Protein AF-X0ZW10-F1 (afdb_monomer_lite)

Sequence (128 aa):
MTFKNLFNLDISKSIINHFWQYIEKDMDIYSIDSKSPSSLLETIINSNKGIKHTKALKLLSVIIIGQEVGLRTLRNILNLNGKKNDYWYRLIKELKDLNFPKDCKYQSITEINKSIRNFMPLKLKYYQ

Structure (mmCIF, N/CA/C/O backbone):
data_AF-X0ZW10-F1
#
_entry.id   AF-X0ZW10-F1
#
loop_
_atom_site.group_PDB
_atom_site.id
_atom_site.type_symbol
_atom_site.label_atom_id
_atom_site.label_alt_id
_atom_site.label_comp_id
_atom_site.label_asym_id
_atom_site.label_entity_id
_atom_site.label_seq_id
_atom_site.pdbx_PDB_ins_code
_atom_site.Cartn_x
_atom_site.Cartn_y
_atom_site.Cartn_z
_atom_site.occupancy
_atom_site.B_iso_or_equiv
_atom_site.auth_seq_id
_atom_site.auth_comp_id
_atom_site.auth_asym_id
_atom_site.auth_atom_id
_atom_site.pdbx_PDB_model_num
ATOM 1 N N . MET A 1 1 ? -40.327 3.643 13.981 1.00 53.06 1 MET A N 1
ATOM 2 C CA . MET A 1 1 ? -38.846 3.685 13.990 1.00 53.06 1 MET A CA 1
ATOM 3 C C . MET A 1 1 ? -38.433 4.814 14.925 1.00 53.06 1 MET A C 1
ATOM 5 O O . MET A 1 1 ? -38.932 5.913 14.744 1.00 53.06 1 MET A O 1
ATOM 9 N N . THR A 1 2 ? -37.647 4.558 15.971 1.00 79.69 2 THR A N 1
ATOM 10 C CA . THR A 1 2 ? -37.213 5.597 16.929 1.00 79.69 2 THR A CA 1
ATOM 11 C C . THR A 1 2 ? -35.741 5.938 16.705 1.00 79.69 2 THR A C 1
ATOM 13 O O . THR A 1 2 ? -34.991 5.101 16.205 1.00 79.69 2 THR A O 1
ATOM 16 N N . PHE A 1 3 ? -35.295 7.127 17.119 1.00 69.00 3 PHE A N 1
ATOM 17 C CA . PHE A 1 3 ? -33.873 7.501 17.063 1.00 69.00 3 PHE A CA 1
ATOM 18 C C . PHE A 1 3 ? -32.965 6.501 17.794 1.00 69.00 3 PHE A C 1
ATOM 20 O O . PHE A 1 3 ? -31.879 6.201 17.317 1.00 69.00 3 PHE A O 1
ATOM 27 N N . LYS A 1 4 ? -33.442 5.901 18.890 1.00 71.62 4 LYS A N 1
ATOM 28 C CA . LYS A 1 4 ? -32.733 4.831 19.610 1.00 71.62 4 LYS A CA 1
ATOM 29 C C . LYS A 1 4 ? -32.545 3.565 18.761 1.00 71.62 4 LYS A C 1
ATOM 31 O O . LYS A 1 4 ? -31.520 2.904 18.868 1.00 71.62 4 LYS A O 1
ATOM 36 N N . ASN A 1 5 ? -33.511 3.252 17.898 1.00 69.88 5 ASN A N 1
ATOM 37 C CA . ASN A 1 5 ? -33.412 2.127 16.968 1.00 69.88 5 ASN A CA 1
ATOM 38 C C . ASN A 1 5 ? -32.555 2.467 15.740 1.00 69.88 5 ASN A C 1
ATOM 40 O O . ASN A 1 5 ? -32.019 1.550 15.131 1.00 69.88 5 ASN A O 1
ATOM 44 N N . LEU A 1 6 ? -32.432 3.753 15.387 1.00 68.50 6 LEU A N 1
ATOM 45 C CA . LEU A 1 6 ? -31.596 4.250 14.288 1.00 68.50 6 LEU A CA 1
ATOM 46 C C . LEU A 1 6 ? -30.110 4.336 14.686 1.00 68.50 6 LEU A C 1
ATOM 48 O O . LEU A 1 6 ? -29.238 3.980 13.904 1.00 68.50 6 LEU A O 1
ATOM 52 N N . PHE A 1 7 ? -29.822 4.768 15.915 1.00 75.62 7 PHE A N 1
ATOM 53 C CA . PHE A 1 7 ? -28.472 4.901 16.473 1.00 75.62 7 PHE A CA 1
ATOM 54 C C . PHE A 1 7 ? -28.139 3.740 17.414 1.00 75.62 7 PHE A C 1
ATOM 56 O O . PHE A 1 7 ? -27.761 3.935 18.569 1.00 75.62 7 PHE A O 1
ATOM 63 N N . ASN A 1 8 ? -28.316 2.513 16.926 1.00 84.19 8 ASN A N 1
ATOM 64 C CA . ASN A 1 8 ? -27.887 1.323 17.650 1.00 84.19 8 ASN A CA 1
ATOM 65 C C . ASN A 1 8 ? -26.456 0.914 17.248 1.00 84.19 8 ASN A C 1
ATOM 67 O O . ASN A 1 8 ? -25.879 1.419 16.274 1.00 84.19 8 ASN A O 1
ATOM 71 N N . LEU A 1 9 ? -25.869 0.011 18.035 1.00 83.31 9 LEU A N 1
ATOM 72 C CA . LEU A 1 9 ? -24.485 -0.432 17.866 1.00 83.31 9 LEU A CA 1
ATOM 73 C C . LEU A 1 9 ? -24.240 -1.051 16.483 1.00 83.31 9 LEU A C 1
ATOM 75 O O . LEU A 1 9 ? -23.206 -0.792 15.873 1.00 83.31 9 LEU A O 1
ATOM 79 N N . ASP A 1 10 ? -25.188 -1.840 15.985 1.00 86.00 10 ASP A N 1
ATOM 80 C CA . ASP A 1 10 ? -25.041 -2.586 14.735 1.00 86.00 10 ASP A CA 1
ATOM 81 C C . ASP A 1 10 ? -25.084 -1.663 13.515 1.00 86.00 10 ASP A C 1
ATOM 83 O O . ASP A 1 10 ? -24.244 -1.773 12.621 1.00 86.00 10 ASP A O 1
ATOM 87 N N . ILE A 1 11 ? -25.989 -0.680 13.515 1.00 86.38 11 ILE A N 1
ATOM 88 C CA . ILE A 1 11 ? -26.054 0.349 12.472 1.00 86.38 11 ILE A CA 1
ATOM 89 C C . ILE A 1 11 ? -24.775 1.191 12.494 1.00 86.38 11 ILE A C 1
ATOM 91 O O . ILE A 1 11 ? -24.172 1.423 11.448 1.00 86.38 11 ILE A O 1
ATOM 95 N N . SER A 1 12 ? -24.299 1.578 13.680 1.00 86.50 12 SER A N 1
ATOM 96 C CA . SER A 1 12 ? -23.061 2.357 13.829 1.00 86.50 12 SER A CA 1
ATOM 97 C C . SER A 1 12 ? -21.833 1.587 13.325 1.00 86.50 12 SER A C 1
ATOM 99 O O . SER A 1 12 ? -21.024 2.131 12.573 1.00 86.50 12 SER A O 1
ATOM 101 N N . LYS A 1 13 ? -21.727 0.292 13.664 1.00 87.12 13 LYS A N 1
ATOM 102 C CA . LYS A 1 13 ? -20.711 -0.628 13.127 1.00 87.12 13 LYS A CA 1
ATOM 103 C C . LYS A 1 13 ? -20.784 -0.726 11.610 1.00 87.12 13 LYS A C 1
ATOM 105 O O . LYS A 1 13 ? -19.748 -0.669 10.951 1.00 87.12 13 LYS A O 1
ATOM 110 N N . SER A 1 14 ? -21.985 -0.876 11.057 1.00 88.38 14 SER A N 1
ATOM 111 C CA . SER A 1 14 ? -22.191 -0.995 9.614 1.00 88.38 14 SER A CA 1
ATOM 112 C C . SER A 1 14 ? -21.759 0.273 8.879 1.00 88.38 14 SER A C 1
ATOM 114 O O . SER A 1 14 ? -21.042 0.187 7.885 1.00 88.38 14 SER A O 1
ATOM 116 N N . ILE A 1 15 ? -22.145 1.447 9.382 1.00 89.31 15 ILE A N 1
ATOM 117 C CA . ILE A 1 15 ? -21.800 2.744 8.788 1.00 89.31 15 ILE A CA 1
ATOM 118 C C . ILE A 1 15 ? -20.285 2.960 8.801 1.00 89.31 15 ILE A C 1
ATOM 120 O O . ILE A 1 15 ? -19.698 3.270 7.764 1.00 89.31 15 ILE A O 1
ATOM 124 N N . ILE A 1 16 ? -19.636 2.762 9.953 1.00 88.94 16 ILE A N 1
ATOM 125 C CA . ILE A 1 16 ? -18.190 2.981 10.078 1.00 88.94 16 ILE A CA 1
ATOM 126 C C . ILE A 1 16 ? -17.418 2.004 9.183 1.00 88.94 16 ILE A C 1
ATOM 128 O O . ILE A 1 16 ? -16.511 2.430 8.471 1.00 88.94 16 ILE A O 1
ATOM 132 N N . ASN A 1 17 ? -17.797 0.721 9.150 1.00 88.31 17 ASN A N 1
ATOM 133 C CA . ASN A 1 17 ? -17.164 -0.249 8.252 1.00 88.31 17 ASN A CA 1
ATOM 134 C C . ASN A 1 17 ? -17.373 0.107 6.774 1.00 88.31 17 ASN A C 1
ATOM 136 O O . ASN A 1 17 ? -16.432 -0.004 5.993 1.00 88.31 17 ASN A O 1
ATOM 140 N N . HIS A 1 18 ? -18.572 0.552 6.390 1.00 89.94 18 HIS A N 1
ATOM 141 C CA . HIS A 1 18 ? -18.873 0.951 5.016 1.00 89.94 18 HIS A CA 1
ATOM 142 C C . HIS A 1 18 ? -17.964 2.094 4.546 1.00 89.94 18 HIS A C 1
ATOM 144 O O . HIS A 1 18 ? -17.308 1.982 3.510 1.00 89.94 18 HIS A O 1
ATOM 150 N N . PHE A 1 19 ? -17.871 3.170 5.331 1.00 89.69 19 PHE A N 1
ATOM 151 C CA . PHE A 1 19 ? -17.013 4.299 4.981 1.00 89.69 19 PHE A CA 1
ATOM 152 C C . PHE A 1 19 ? -15.530 3.943 5.058 1.00 89.69 19 PHE A C 1
ATOM 154 O O . PHE A 1 19 ? -14.764 4.359 4.195 1.00 89.69 19 PHE A O 1
ATOM 161 N N . TRP A 1 20 ? -15.112 3.127 6.026 1.00 87.69 20 TRP A N 1
ATOM 162 C CA . TRP A 1 20 ? -13.721 2.695 6.105 1.00 87.69 20 TRP A CA 1
ATOM 163 C C . TRP A 1 20 ? -13.298 1.865 4.888 1.00 87.69 20 TRP A C 1
ATOM 165 O O . TRP A 1 20 ? -12.243 2.123 4.318 1.00 87.69 20 TRP A O 1
ATOM 175 N N . GLN A 1 21 ? -14.143 0.938 4.423 1.00 84.88 21 GLN A N 1
ATOM 176 C CA . GLN A 1 21 ? -13.899 0.185 3.186 1.00 84.88 21 GLN A CA 1
ATOM 177 C C . GLN A 1 21 ? -13.799 1.095 1.959 1.00 84.88 21 GLN A C 1
ATOM 179 O O . GLN A 1 21 ? -13.033 0.804 1.041 1.00 84.88 21 GLN A O 1
ATOM 184 N N . TYR A 1 22 ? -14.576 2.179 1.925 1.00 85.12 22 TYR A N 1
ATOM 185 C CA . TYR A 1 22 ? -14.489 3.169 0.857 1.00 85.12 22 TYR A CA 1
ATOM 186 C C . TYR A 1 22 ? -13.132 3.880 0.872 1.00 85.12 22 TYR A C 1
ATOM 188 O O . TYR A 1 22 ? -12.468 3.945 -0.156 1.00 85.12 22 TYR A O 1
ATOM 196 N N . ILE A 1 23 ? -12.679 4.333 2.045 1.00 80.81 23 ILE A N 1
ATOM 197 C CA . ILE A 1 23 ? -11.381 5.002 2.190 1.00 80.81 23 ILE A CA 1
ATOM 198 C C . ILE A 1 23 ? -10.231 4.024 1.885 1.00 80.81 23 ILE A C 1
ATOM 200 O O . ILE A 1 23 ? -9.295 4.379 1.174 1.00 80.81 23 ILE A O 1
ATOM 204 N N . GLU A 1 24 ? -10.300 2.781 2.371 1.00 76.19 24 GLU A N 1
ATOM 205 C CA . GLU A 1 24 ? -9.244 1.778 2.186 1.00 76.19 24 GLU A CA 1
ATOM 206 C C . GLU A 1 24 ? -8.989 1.454 0.705 1.00 76.19 24 GLU A C 1
ATOM 208 O O . GLU A 1 24 ? -7.833 1.284 0.317 1.00 76.19 24 GLU A O 1
ATOM 213 N N . LYS A 1 25 ? -10.032 1.444 -0.138 1.00 71.12 25 LYS A N 1
ATOM 214 C CA . LYS A 1 25 ? -9.903 1.225 -1.592 1.00 71.12 25 LYS A CA 1
ATOM 215 C C . LYS A 1 25 ? -9.021 2.261 -2.288 1.00 71.12 25 LYS A C 1
ATOM 217 O O . LYS A 1 25 ? -8.352 1.930 -3.264 1.00 71.12 25 LYS A O 1
ATOM 222 N N . ASP A 1 26 ? -9.001 3.490 -1.783 1.00 67.44 26 ASP A N 1
ATOM 223 C CA . ASP A 1 26 ? -8.202 4.580 -2.345 1.00 67.44 26 ASP A CA 1
ATOM 224 C C . ASP A 1 26 ? -6.831 4.729 -1.653 1.00 67.44 26 ASP A C 1
ATOM 226 O O . ASP A 1 26 ? -5.983 5.503 -2.107 1.00 67.44 26 ASP A O 1
ATOM 230 N N . MET A 1 27 ? -6.576 3.967 -0.579 1.00 68.31 27 MET A N 1
ATOM 231 C CA . MET A 1 27 ? -5.348 4.057 0.217 1.00 68.31 27 MET A CA 1
ATOM 232 C C . MET A 1 27 ? -4.184 3.202 -0.288 1.00 68.31 27 MET A C 1
ATOM 234 O O . MET A 1 27 ? -3.071 3.439 0.171 1.00 68.31 27 MET A O 1
ATOM 238 N N . ASP A 1 28 ? -4.380 2.215 -1.169 1.00 67.00 28 ASP A N 1
ATOM 239 C CA . ASP A 1 28 ? -3.416 1.107 -1.321 1.00 67.00 28 ASP A CA 1
ATOM 240 C C . ASP A 1 28 ? -1.953 1.548 -1.516 1.00 67.00 28 ASP A C 1
ATOM 242 O O . ASP A 1 28 ? -1.081 1.068 -0.799 1.00 67.00 28 ASP A O 1
ATOM 246 N N . ILE A 1 29 ? -1.679 2.544 -2.360 1.00 66.94 29 ILE A N 1
ATOM 247 C CA . ILE A 1 29 ? -0.314 3.073 -2.563 1.00 66.94 29 ILE A CA 1
ATOM 248 C C . ILE A 1 29 ? 0.166 3.949 -1.394 1.00 66.94 29 ILE A C 1
ATOM 250 O O . ILE A 1 29 ? 1.332 3.895 -1.005 1.00 66.94 29 ILE A O 1
ATOM 254 N N . TYR A 1 30 ? -0.724 4.764 -0.828 1.00 66.00 30 TYR A N 1
ATOM 255 C CA . TYR A 1 30 ? -0.406 5.654 0.295 1.00 66.00 30 TYR A CA 1
ATOM 256 C C . TYR A 1 30 ? -0.182 4.897 1.596 1.00 66.00 30 TYR A C 1
ATOM 258 O O . TYR A 1 30 ? 0.452 5.409 2.510 1.00 66.00 30 TYR A O 1
ATOM 266 N N . SER A 1 31 ? -0.722 3.687 1.678 1.00 70.75 31 SER A N 1
ATOM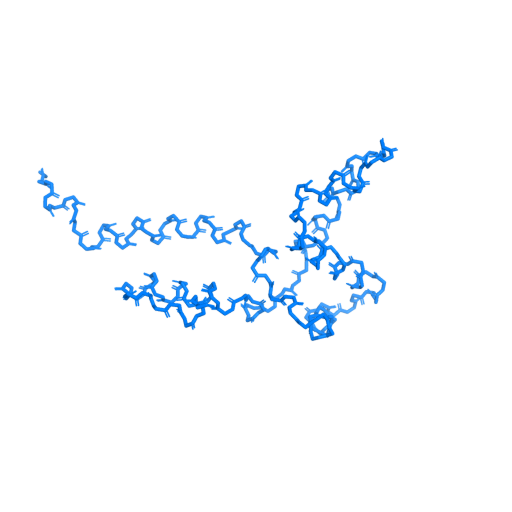 267 C CA . SER A 1 31 ? -0.642 2.867 2.867 1.00 70.75 31 SER A CA 1
ATOM 268 C C . SER A 1 31 ? 0.677 2.126 3.002 1.00 70.75 31 SER A C 1
ATOM 270 O O . SER A 1 31 ? 0.913 1.611 4.079 1.00 70.75 31 SER A O 1
ATOM 272 N N . ILE A 1 32 ? 1.519 2.064 1.968 1.00 77.69 32 ILE A N 1
ATOM 273 C CA . ILE A 1 32 ? 2.750 1.263 1.976 1.00 77.69 32 ILE A CA 1
ATOM 274 C C . ILE A 1 32 ? 3.774 1.852 2.954 1.00 77.69 32 ILE A C 1
ATOM 276 O O . ILE A 1 32 ? 4.055 3.042 2.909 1.00 77.69 32 ILE A O 1
ATOM 280 N N . ASP A 1 33 ? 4.393 1.037 3.801 1.00 77.00 33 ASP A N 1
ATOM 281 C CA . ASP A 1 33 ? 5.502 1.493 4.635 1.00 77.00 33 ASP A CA 1
ATOM 282 C C . ASP A 1 33 ? 6.790 1.617 3.803 1.00 77.00 33 ASP A C 1
ATOM 284 O O . ASP A 1 33 ? 7.345 0.622 3.332 1.00 77.00 33 ASP A O 1
ATOM 288 N N . SER A 1 34 ? 7.267 2.849 3.605 1.00 72.62 34 SER A N 1
ATOM 289 C CA . SER A 1 34 ? 8.531 3.137 2.913 1.00 72.62 34 SER A CA 1
ATOM 290 C C . SER A 1 34 ? 9.705 3.448 3.843 1.00 72.62 34 SER A C 1
ATOM 292 O O . SER A 1 34 ? 10.780 3.793 3.351 1.00 72.62 34 SER A O 1
ATOM 294 N N . LYS A 1 35 ? 9.553 3.303 5.171 1.00 74.44 35 LYS A N 1
ATOM 295 C CA . LYS A 1 35 ? 10.619 3.620 6.146 1.00 74.44 35 LYS A CA 1
ATOM 296 C C . LYS A 1 35 ? 11.920 2.852 5.898 1.00 74.44 35 LYS A C 1
ATOM 298 O O . LYS A 1 35 ? 12.980 3.316 6.305 1.00 74.44 35 LYS A O 1
ATOM 303 N N . SER A 1 36 ? 11.845 1.709 5.214 1.00 85.50 36 SER A N 1
ATOM 304 C CA . SER A 1 36 ? 13.002 0.963 4.715 1.00 85.50 36 SER A CA 1
ATOM 305 C C . SER A 1 36 ? 12.909 0.769 3.192 1.00 85.50 36 SER A C 1
ATOM 307 O O . SER A 1 36 ? 12.329 -0.218 2.727 1.00 85.50 36 SER A O 1
ATOM 309 N N . PRO A 1 37 ? 13.480 1.686 2.385 1.00 89.12 37 PRO A N 1
ATOM 310 C CA . PRO A 1 37 ? 13.495 1.577 0.925 1.00 89.12 37 PRO A CA 1
ATOM 311 C C . PRO A 1 37 ? 14.099 0.272 0.396 1.00 89.12 37 PRO A C 1
ATOM 313 O O . PRO A 1 37 ? 13.629 -0.255 -0.611 1.00 89.12 37 PRO A O 1
ATOM 316 N N . SER A 1 38 ? 15.122 -0.263 1.069 1.00 91.62 38 SER A N 1
ATOM 317 C CA . SER A 1 38 ? 15.762 -1.533 0.704 1.00 91.62 38 SER A CA 1
ATOM 318 C C . SER A 1 38 ? 14.812 -2.714 0.892 1.00 91.62 38 SER A C 1
ATOM 320 O O . SER A 1 38 ? 14.606 -3.486 -0.042 1.00 91.62 38 SER A O 1
ATOM 322 N N . SER A 1 39 ? 14.153 -2.808 2.050 1.00 89.25 39 SER A N 1
ATOM 323 C CA . SER A 1 39 ? 13.163 -3.859 2.325 1.00 89.25 39 SER A CA 1
ATOM 324 C C . SER A 1 39 ? 11.947 -3.756 1.399 1.00 89.25 39 SER A C 1
ATOM 326 O O . SER A 1 39 ? 11.408 -4.769 0.945 1.00 89.25 39 SER A O 1
ATOM 328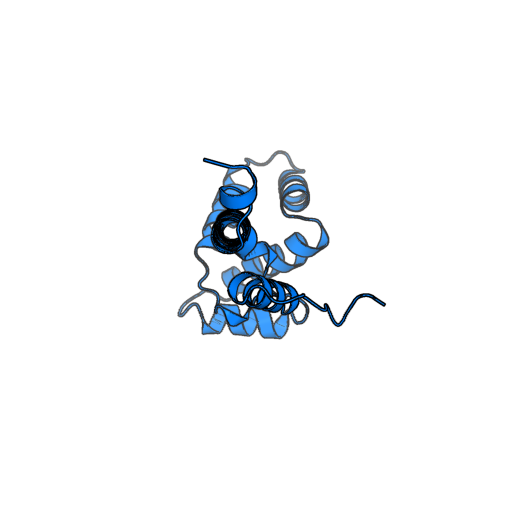 N N . LEU A 1 40 ? 11.526 -2.532 1.067 1.00 89.31 40 LEU A N 1
ATOM 329 C CA . LEU A 1 40 ? 10.453 -2.305 0.104 1.00 89.31 40 LEU A CA 1
ATOM 330 C C . LEU A 1 40 ? 10.864 -2.738 -1.313 1.00 89.31 40 LEU A C 1
ATOM 332 O O . LEU A 1 40 ? 10.067 -3.353 -2.021 1.00 89.31 40 LEU A O 1
ATOM 336 N N . LEU A 1 41 ? 12.109 -2.486 -1.725 1.00 93.00 41 LEU A N 1
ATOM 337 C CA . LEU A 1 41 ? 12.630 -2.949 -3.013 1.00 93.00 41 LEU A CA 1
ATOM 338 C C . LEU A 1 41 ? 12.676 -4.479 -3.098 1.00 93.00 41 LEU A C 1
ATOM 340 O O . LEU A 1 41 ? 12.216 -5.045 -4.091 1.00 93.00 41 LEU A O 1
ATOM 344 N N . GLU A 1 42 ? 13.183 -5.144 -2.058 1.00 91.88 42 GLU A N 1
ATOM 345 C CA . GLU A 1 42 ? 13.177 -6.610 -1.959 1.00 91.88 42 GLU A CA 1
ATOM 346 C C . GLU A 1 42 ? 11.756 -7.160 -2.078 1.00 91.88 42 GLU A C 1
ATOM 348 O O . GLU A 1 42 ? 11.498 -8.079 -2.853 1.00 91.88 42 GLU A O 1
ATOM 353 N N . THR A 1 43 ? 10.809 -6.539 -1.377 1.00 90.75 43 THR A N 1
ATOM 354 C CA . THR A 1 43 ? 9.390 -6.897 -1.441 1.00 90.75 43 THR A CA 1
ATOM 355 C C . THR A 1 43 ? 8.836 -6.774 -2.859 1.00 90.75 43 THR A C 1
ATOM 357 O O . THR A 1 43 ? 8.168 -7.698 -3.332 1.00 90.75 43 THR A O 1
ATOM 360 N N . ILE A 1 44 ? 9.117 -5.666 -3.556 1.00 92.06 44 ILE A N 1
ATOM 361 C CA . ILE A 1 44 ? 8.669 -5.443 -4.938 1.00 92.06 44 ILE A CA 1
ATOM 362 C C . ILE A 1 44 ? 9.212 -6.545 -5.853 1.00 92.06 44 ILE A C 1
ATOM 364 O O . ILE A 1 44 ? 8.446 -7.112 -6.633 1.00 92.06 44 ILE A O 1
ATOM 368 N N . ILE A 1 45 ? 10.503 -6.871 -5.746 1.00 93.81 45 ILE A N 1
ATOM 369 C CA . ILE A 1 45 ? 11.160 -7.886 -6.582 1.00 93.81 45 ILE A CA 1
ATOM 370 C C . ILE A 1 45 ? 10.603 -9.285 -6.286 1.00 93.81 45 ILE A C 1
ATOM 372 O O . ILE A 1 45 ? 10.239 -10.011 -7.212 1.00 93.81 45 ILE A O 1
ATOM 376 N N . ASN A 1 46 ? 10.469 -9.643 -5.009 1.00 92.44 46 ASN A N 1
ATOM 377 C CA . ASN A 1 46 ? 10.018 -10.969 -4.584 1.00 92.44 46 ASN A CA 1
ATOM 378 C C . ASN A 1 46 ? 8.537 -11.219 -4.908 1.00 92.44 46 ASN A C 1
ATOM 380 O O . ASN A 1 46 ? 8.160 -12.330 -5.285 1.00 92.44 46 ASN A O 1
ATOM 384 N N . SER A 1 47 ? 7.699 -10.185 -4.804 1.00 91.19 47 SER A N 1
ATOM 385 C CA . SER A 1 47 ? 6.246 -10.294 -5.009 1.00 91.19 47 SER A CA 1
ATOM 386 C C . SER A 1 47 ? 5.829 -10.220 -6.482 1.00 91.19 47 SER A C 1
ATOM 388 O O . SER A 1 47 ? 4.704 -10.585 -6.824 1.00 91.19 47 SER A O 1
ATOM 390 N N . ASN A 1 48 ? 6.732 -9.779 -7.368 1.00 93.19 48 ASN A N 1
ATOM 391 C CA . ASN A 1 48 ? 6.469 -9.564 -8.793 1.00 93.19 48 ASN A CA 1
ATOM 392 C C . ASN A 1 48 ? 7.495 -10.318 -9.652 1.00 93.19 48 ASN A C 1
ATOM 394 O O . ASN A 1 48 ? 8.412 -9.724 -10.225 1.00 93.19 48 ASN A O 1
ATOM 398 N N . LYS A 1 49 ? 7.336 -11.645 -9.761 1.00 91.19 49 LYS A N 1
ATOM 399 C CA . LYS A 1 49 ? 8.245 -12.509 -10.537 1.00 91.19 49 LYS A CA 1
ATOM 400 C C . LYS A 1 49 ? 8.450 -11.977 -11.961 1.00 91.19 49 LYS A C 1
ATOM 402 O O . LYS A 1 49 ? 7.492 -11.744 -12.692 1.00 91.19 49 LYS A O 1
ATOM 407 N N . GLY A 1 50 ? 9.712 -11.816 -12.361 1.00 92.69 50 GLY A N 1
ATOM 408 C CA . GLY A 1 50 ? 10.085 -11.347 -13.700 1.00 92.69 50 GLY A CA 1
ATOM 409 C C . GLY A 1 50 ? 10.038 -9.827 -13.896 1.00 92.69 50 GLY A C 1
ATOM 410 O O . GLY A 1 50 ? 10.269 -9.353 -15.011 1.00 92.69 50 GLY A O 1
ATOM 411 N N . ILE A 1 51 ? 9.775 -9.038 -12.846 1.00 95.81 51 ILE A N 1
ATOM 412 C CA . ILE A 1 51 ? 9.909 -7.582 -12.930 1.00 95.81 51 ILE A CA 1
ATOM 413 C C . ILE A 1 51 ? 11.359 -7.195 -13.256 1.00 95.81 51 ILE A C 1
ATOM 415 O O . ILE A 1 51 ? 12.313 -7.679 -12.652 1.00 95.81 51 ILE A O 1
ATOM 419 N N . LYS A 1 52 ? 11.546 -6.291 -14.224 1.00 97.00 52 LYS A N 1
ATOM 420 C CA . LYS A 1 52 ? 12.873 -5.733 -14.519 1.00 97.00 52 LYS A CA 1
ATOM 421 C C . LYS A 1 52 ? 13.331 -4.854 -13.354 1.00 97.00 52 LYS A C 1
ATOM 423 O O . LYS A 1 52 ? 12.571 -3.989 -12.924 1.00 97.00 52 LYS A O 1
ATOM 428 N N . HIS A 1 53 ? 14.591 -4.978 -12.933 1.00 95.38 53 HIS A N 1
ATOM 429 C CA . HIS A 1 53 ? 15.176 -4.152 -11.864 1.00 95.38 53 HIS A CA 1
ATOM 430 C C . HIS A 1 53 ? 15.000 -2.643 -12.101 1.00 95.38 53 HIS A C 1
ATOM 432 O O . HIS A 1 53 ? 14.661 -1.903 -11.184 1.00 95.38 53 HIS A O 1
ATOM 438 N N . THR A 1 54 ? 15.123 -2.186 -13.350 1.00 96.69 54 THR A N 1
ATOM 439 C CA . THR A 1 54 ? 14.877 -0.782 -13.720 1.00 96.69 54 THR A CA 1
ATOM 440 C C . THR A 1 54 ? 13.429 -0.351 -13.486 1.00 96.69 54 THR A C 1
ATOM 442 O O . THR A 1 54 ? 13.181 0.768 -13.042 1.00 96.69 54 THR A O 1
ATOM 445 N N . LYS A 1 55 ? 12.458 -1.239 -13.742 1.00 95.50 55 LYS A N 1
ATOM 446 C CA . LYS A 1 55 ? 11.042 -0.991 -13.447 1.00 95.50 55 LYS A CA 1
ATOM 447 C C . LYS A 1 55 ? 10.795 -0.984 -11.937 1.00 95.50 55 LYS A C 1
ATOM 449 O O . LYS A 1 55 ? 10.088 -0.099 -11.469 1.00 95.50 55 LYS A O 1
ATOM 454 N N . ALA A 1 56 ? 11.396 -1.911 -11.192 1.00 95.12 56 ALA A N 1
ATOM 455 C CA . ALA A 1 56 ? 11.278 -1.963 -9.735 1.00 95.12 56 ALA A CA 1
ATOM 456 C C . ALA A 1 56 ? 11.805 -0.675 -9.078 1.00 95.12 56 ALA A C 1
ATOM 458 O O . ALA A 1 56 ? 11.078 -0.043 -8.318 1.00 95.12 56 ALA A O 1
ATOM 459 N N . LEU A 1 57 ? 13.009 -0.226 -9.455 1.00 96.19 57 LEU A N 1
ATOM 460 C CA . LEU A 1 57 ? 13.591 1.029 -8.969 1.00 96.19 57 LEU A CA 1
ATOM 461 C C . LEU A 1 57 ? 12.731 2.242 -9.330 1.00 96.19 57 LEU A C 1
ATOM 463 O O . LEU A 1 57 ? 12.449 3.065 -8.467 1.00 96.19 57 LEU A O 1
ATOM 467 N N . LYS A 1 58 ? 12.248 2.322 -10.578 1.00 95.38 58 LYS A N 1
ATOM 468 C CA . LYS A 1 58 ? 11.343 3.396 -11.008 1.00 95.38 58 LYS A CA 1
ATOM 469 C C . LYS A 1 58 ? 10.109 3.484 -10.109 1.00 95.38 58 LYS A C 1
ATOM 471 O O . LYS A 1 58 ? 9.740 4.575 -9.688 1.00 95.38 58 LYS A O 1
ATOM 476 N N . LEU A 1 59 ? 9.453 2.355 -9.843 1.00 93.50 59 LEU A N 1
ATOM 477 C CA . LEU A 1 59 ? 8.224 2.327 -9.049 1.00 93.50 59 LEU A CA 1
ATOM 478 C C . LEU A 1 59 ? 8.499 2.571 -7.561 1.00 93.50 59 LEU A C 1
ATOM 480 O O . LEU A 1 59 ? 7.727 3.285 -6.927 1.00 93.50 59 LEU A O 1
ATOM 484 N N . LEU A 1 60 ? 9.629 2.091 -7.034 1.00 93.81 60 LEU A N 1
ATOM 485 C CA . LEU A 1 60 ? 10.099 2.433 -5.690 1.00 93.81 60 LEU A CA 1
ATOM 486 C C . LEU A 1 60 ? 10.244 3.953 -5.522 1.00 93.81 60 LEU A C 1
ATOM 488 O O . LEU A 1 60 ? 9.733 4.511 -4.554 1.00 93.81 60 LEU A O 1
ATOM 492 N N . SER A 1 61 ? 10.878 4.638 -6.481 1.00 93.31 61 SER A N 1
ATOM 493 C CA . SER A 1 61 ? 11.035 6.098 -6.436 1.00 93.31 61 SER A CA 1
ATOM 494 C C . SER A 1 61 ? 9.691 6.825 -6.402 1.00 93.31 61 SER A C 1
ATOM 496 O O . SER A 1 61 ? 9.546 7.813 -5.690 1.00 93.31 61 SER A O 1
ATOM 498 N N . VAL A 1 62 ? 8.690 6.328 -7.134 1.00 92.19 62 VAL A N 1
ATOM 499 C CA . VAL A 1 62 ? 7.335 6.902 -7.115 1.00 92.19 62 VAL A CA 1
ATOM 500 C C . VAL A 1 62 ? 6.692 6.774 -5.740 1.00 92.19 62 VAL A C 1
ATOM 502 O O . VAL A 1 62 ? 6.030 7.713 -5.311 1.00 92.19 62 VAL A O 1
ATOM 505 N N . ILE A 1 63 ? 6.888 5.650 -5.046 1.00 90.62 63 ILE A N 1
ATOM 506 C CA . ILE A 1 63 ? 6.332 5.432 -3.703 1.00 90.62 63 ILE A CA 1
ATOM 507 C C . ILE A 1 63 ? 7.002 6.369 -2.702 1.00 90.62 63 ILE A C 1
ATOM 509 O O . ILE A 1 63 ? 6.305 7.104 -2.011 1.00 90.62 63 ILE A O 1
ATOM 513 N N . ILE A 1 64 ? 8.337 6.391 -2.671 1.00 91.19 64 ILE A N 1
ATOM 514 C CA . ILE A 1 64 ? 9.107 7.199 -1.714 1.00 91.19 64 ILE A CA 1
ATOM 515 C C . ILE A 1 64 ? 8.795 8.687 -1.893 1.00 91.19 64 ILE A C 1
ATOM 517 O O . ILE A 1 64 ? 8.339 9.342 -0.960 1.00 91.19 64 ILE A O 1
ATOM 521 N N . ILE A 1 65 ? 8.953 9.210 -3.113 1.00 91.31 65 ILE A N 1
ATOM 522 C CA . ILE A 1 65 ? 8.717 10.634 -3.384 1.00 91.31 65 ILE A CA 1
ATOM 523 C C . ILE A 1 65 ? 7.221 10.951 -3.247 1.00 91.31 65 ILE A C 1
ATOM 525 O O . ILE A 1 65 ? 6.836 11.997 -2.736 1.00 91.31 65 ILE A O 1
ATOM 529 N N . GLY A 1 66 ? 6.347 10.037 -3.674 1.00 89.44 66 GLY A N 1
ATOM 530 C CA . GLY A 1 66 ? 4.900 10.191 -3.552 1.00 89.44 66 GLY A CA 1
ATOM 531 C C . GLY A 1 66 ? 4.419 10.297 -2.106 1.00 89.44 66 GLY A C 1
ATOM 532 O O . GLY A 1 66 ? 3.438 10.995 -1.861 1.00 89.44 66 GLY A O 1
ATOM 533 N N . GLN A 1 67 ? 5.102 9.651 -1.163 1.00 85.19 67 GLN A N 1
ATOM 534 C CA . GLN A 1 67 ? 4.825 9.770 0.269 1.00 85.19 67 GLN A CA 1
ATOM 535 C C . GLN A 1 67 ? 5.443 11.020 0.889 1.00 85.19 67 GLN A C 1
ATOM 537 O O . GLN A 1 67 ? 4.839 11.603 1.782 1.00 85.19 67 GLN A O 1
ATOM 542 N N . GLU A 1 68 ? 6.596 11.460 0.385 1.00 87.31 68 GLU A N 1
ATOM 543 C CA . GLU A 1 68 ? 7.240 12.700 0.819 1.00 87.31 68 GLU A CA 1
ATOM 544 C C . GLU A 1 68 ? 6.413 13.942 0.445 1.00 87.31 68 GLU A C 1
ATOM 546 O O . GLU A 1 68 ? 6.116 14.770 1.302 1.00 87.31 68 GLU A O 1
ATOM 551 N N . VAL A 1 69 ? 6.012 14.076 -0.828 1.00 87.38 69 VAL A N 1
ATOM 552 C CA . VAL A 1 69 ? 5.377 15.310 -1.341 1.00 87.38 69 VAL A CA 1
ATOM 553 C C . VAL A 1 69 ? 3.885 15.171 -1.663 1.00 87.38 69 VAL A C 1
ATOM 555 O O . VAL A 1 69 ? 3.215 16.162 -1.968 1.00 87.38 69 VAL A O 1
ATOM 558 N N . GLY A 1 70 ? 3.348 13.949 -1.642 1.00 86.25 70 GLY A N 1
ATOM 559 C CA . GLY A 1 70 ? 2.005 13.621 -2.126 1.00 86.25 70 GLY A CA 1
ATOM 560 C C . GLY A 1 70 ? 1.947 13.404 -3.647 1.00 86.25 70 GLY A C 1
ATOM 561 O O . GLY A 1 70 ? 2.577 14.121 -4.428 1.00 86.25 70 GLY A O 1
ATOM 562 N N . LEU A 1 71 ? 1.116 12.457 -4.115 1.00 87.12 71 LEU A N 1
ATOM 563 C CA . LEU A 1 71 ? 1.013 12.117 -5.549 1.00 87.12 71 LEU A CA 1
ATOM 564 C C . LEU A 1 71 ? 0.581 13.299 -6.432 1.00 87.12 71 LEU A C 1
ATOM 566 O O . LEU A 1 71 ? 0.985 13.381 -7.590 1.00 87.12 71 LEU A O 1
ATOM 570 N N . ARG A 1 72 ? -0.220 14.237 -5.909 1.00 87.25 72 ARG A N 1
ATOM 571 C CA . ARG A 1 72 ? -0.609 15.448 -6.653 1.00 87.25 72 ARG A CA 1
ATOM 572 C C . ARG A 1 72 ? 0.599 16.342 -6.934 1.00 87.25 72 ARG A C 1
ATOM 574 O O . ARG A 1 72 ? 0.765 16.798 -8.063 1.00 87.25 72 ARG A O 1
ATOM 581 N N . THR A 1 73 ? 1.437 16.571 -5.928 1.00 89.88 73 THR A N 1
ATOM 582 C CA . THR A 1 73 ? 2.656 17.375 -6.065 1.00 89.88 73 THR A CA 1
ATOM 583 C C . THR A 1 73 ? 3.663 16.659 -6.951 1.00 89.88 73 THR A C 1
ATOM 585 O O . THR A 1 73 ? 4.184 17.267 -7.880 1.00 89.88 73 THR A O 1
ATOM 588 N N . LEU A 1 74 ? 3.848 15.348 -6.760 1.00 90.88 74 LEU A N 1
ATOM 589 C CA . LEU A 1 74 ? 4.692 14.524 -7.626 1.00 90.88 74 LEU A CA 1
ATOM 590 C C . LEU A 1 74 ? 4.253 14.607 -9.096 1.00 90.88 74 LEU A C 1
ATOM 592 O O . LEU A 1 74 ? 5.088 14.788 -9.978 1.00 90.88 74 LEU A O 1
ATOM 596 N N . ARG A 1 75 ? 2.946 14.543 -9.378 1.00 90.44 75 ARG A N 1
ATOM 597 C CA . ARG A 1 75 ? 2.416 14.734 -10.736 1.00 90.44 75 ARG A CA 1
ATOM 598 C C . ARG A 1 75 ? 2.801 16.094 -11.305 1.00 90.44 75 ARG A C 1
ATOM 600 O O . ARG A 1 75 ? 3.199 16.167 -12.463 1.00 90.44 75 ARG A O 1
ATOM 607 N N . ASN A 1 76 ? 2.670 17.158 -10.517 1.00 89.69 76 ASN A N 1
ATOM 608 C CA . ASN A 1 76 ? 3.039 18.500 -10.958 1.00 89.69 76 ASN A CA 1
ATOM 609 C C . ASN A 1 76 ? 4.541 18.586 -11.252 1.00 89.69 76 ASN A C 1
ATOM 611 O O . ASN A 1 76 ? 4.900 19.082 -12.314 1.00 89.69 76 ASN A O 1
ATOM 615 N N . ILE A 1 77 ? 5.390 18.023 -10.382 1.00 89.88 77 ILE A N 1
ATOM 616 C CA . ILE A 1 77 ? 6.849 17.955 -10.562 1.00 89.88 77 ILE A CA 1
ATOM 617 C C . ILE A 1 77 ? 7.206 17.233 -11.867 1.00 89.88 77 ILE A C 1
ATOM 619 O O . ILE A 1 77 ? 7.956 17.755 -12.688 1.00 89.88 77 ILE A O 1
ATOM 623 N N . LEU A 1 78 ? 6.619 16.058 -12.109 1.00 87.56 78 LEU A N 1
ATOM 624 C CA . LEU A 1 78 ? 6.863 15.278 -13.328 1.00 87.56 78 LEU A CA 1
ATOM 625 C C . LEU A 1 78 ? 6.363 15.979 -14.604 1.00 87.56 78 LEU A C 1
ATOM 627 O O . LEU A 1 78 ? 6.841 15.675 -15.697 1.00 87.56 78 LEU A O 1
ATOM 631 N N . ASN A 1 79 ? 5.434 16.927 -14.465 1.00 86.81 79 ASN A N 1
ATOM 632 C CA . ASN A 1 79 ? 4.845 17.690 -15.562 1.00 86.81 79 ASN A CA 1
ATOM 633 C C . ASN A 1 79 ? 5.422 19.114 -15.712 1.00 86.81 79 ASN A C 1
ATOM 635 O O . ASN A 1 79 ? 4.953 19.841 -16.588 1.00 86.81 79 ASN A O 1
ATOM 639 N N . LEU A 1 80 ? 6.438 19.517 -14.930 1.00 81.44 80 LEU A N 1
ATOM 640 C CA . LEU A 1 80 ? 6.995 20.886 -14.945 1.00 81.44 80 LEU A CA 1
ATOM 641 C C . LEU A 1 80 ? 7.439 21.359 -16.340 1.00 81.44 80 LEU A C 1
ATOM 643 O O . LEU A 1 80 ? 7.368 22.544 -16.640 1.00 81.44 80 LEU A O 1
ATOM 647 N N . ASN A 1 81 ? 7.824 20.432 -17.219 1.00 70.31 81 ASN A 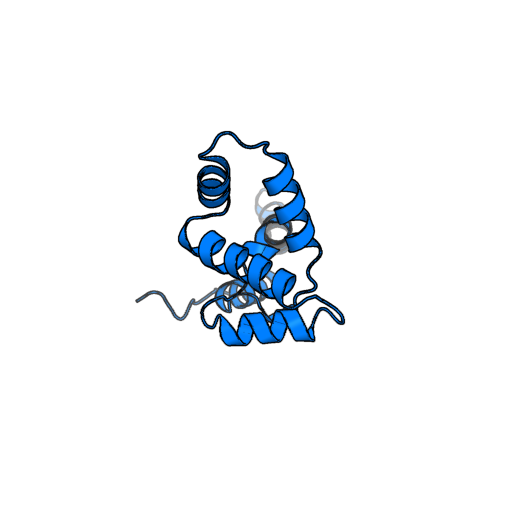N 1
ATOM 648 C CA . ASN A 1 81 ? 8.309 20.739 -18.568 1.00 70.31 81 ASN A CA 1
ATOM 649 C C . ASN A 1 81 ? 7.220 20.653 -19.658 1.00 70.31 81 ASN A C 1
ATOM 651 O O . ASN A 1 81 ? 7.543 20.461 -20.829 1.00 70.31 81 ASN A O 1
ATOM 655 N N . GLY A 1 82 ? 5.931 20.695 -19.296 1.00 61.53 82 GLY A N 1
ATOM 656 C CA . GLY A 1 82 ? 4.815 20.692 -20.257 1.00 61.53 82 GLY A CA 1
ATOM 657 C C . GLY A 1 82 ? 4.649 19.393 -21.061 1.00 61.53 82 GLY A C 1
ATOM 658 O O . GLY A 1 82 ? 3.886 19.345 -22.026 1.00 61.53 82 GLY A O 1
ATOM 659 N N . LYS A 1 83 ? 5.357 18.319 -20.689 1.00 60.81 83 LYS A N 1
ATOM 660 C CA . LYS A 1 83 ? 5.244 17.014 -21.350 1.00 60.81 83 LYS A CA 1
ATOM 661 C C . LYS A 1 83 ? 3.905 16.358 -20.996 1.00 60.81 83 LYS A C 1
ATOM 663 O O . LYS A 1 83 ? 3.436 16.449 -19.867 1.00 60.81 83 LYS A O 1
ATOM 668 N N . LYS A 1 84 ? 3.289 15.703 -21.989 1.00 64.50 84 LYS A N 1
ATOM 669 C CA . LYS A 1 84 ? 1.952 15.094 -21.902 1.00 64.50 84 LYS A CA 1
ATOM 670 C C . LYS A 1 84 ? 1.746 14.277 -20.620 1.00 64.50 84 LYS A C 1
ATOM 672 O O . LYS A 1 84 ? 2.526 13.383 -20.289 1.00 64.50 84 LYS A O 1
ATOM 677 N N . ASN A 1 85 ? 0.590 14.513 -20.007 1.00 72.25 85 ASN A N 1
ATOM 678 C CA . ASN A 1 85 ? 0.064 13.860 -18.806 1.00 72.25 85 ASN A CA 1
ATOM 679 C C . ASN A 1 85 ? -0.090 12.319 -18.946 1.00 72.25 85 ASN A C 1
ATOM 681 O O . ASN A 1 85 ? -0.299 11.615 -17.963 1.00 72.25 85 ASN A O 1
ATOM 685 N N . ASP A 1 86 ? 0.070 11.769 -20.154 1.00 83.69 86 ASP A N 1
ATOM 686 C CA . ASP A 1 86 ? 0.022 10.331 -20.452 1.00 83.69 86 ASP A CA 1
ATOM 687 C C . ASP A 1 86 ? 1.107 9.525 -19.725 1.00 83.69 86 ASP A C 1
ATOM 689 O O . ASP A 1 86 ? 0.925 8.341 -19.432 1.00 83.69 86 ASP A O 1
ATOM 693 N N . TYR A 1 87 ? 2.267 10.130 -19.443 1.00 86.62 87 TYR A N 1
ATOM 694 C CA . TYR A 1 87 ? 3.295 9.465 -18.637 1.00 86.62 87 TYR A CA 1
ATOM 695 C C . TYR A 1 87 ? 2.801 9.210 -17.210 1.00 86.62 87 TYR A C 1
ATOM 697 O O . TYR A 1 87 ? 2.948 8.095 -16.718 1.00 86.62 87 TYR A O 1
ATOM 705 N N . TRP A 1 88 ? 2.145 10.197 -16.592 1.00 89.50 88 TRP A N 1
ATOM 706 C CA . TRP A 1 88 ? 1.588 10.065 -15.248 1.00 89.50 88 TRP A CA 1
ATOM 707 C C . TRP A 1 88 ? 0.581 8.918 -15.157 1.00 89.50 88 TRP A C 1
ATOM 709 O O . TRP A 1 88 ? 0.698 8.058 -14.289 1.00 89.50 88 TRP A O 1
ATOM 719 N N . TYR A 1 89 ? -0.382 8.855 -16.080 1.00 89.00 89 TYR A N 1
ATOM 720 C CA . TYR A 1 89 ? -1.397 7.800 -16.043 1.00 89.00 89 TYR A CA 1
ATOM 721 C C . TYR A 1 89 ? -0.814 6.407 -16.287 1.00 89.00 89 TYR A C 1
ATOM 723 O O . TYR A 1 89 ? -1.226 5.457 -15.624 1.00 89.00 89 TYR A O 1
ATOM 731 N N . ARG A 1 90 ? 0.178 6.277 -17.180 1.00 90.31 90 ARG A N 1
ATOM 732 C CA . ARG A 1 90 ? 0.911 5.013 -17.360 1.00 90.31 90 ARG A CA 1
ATOM 733 C C . ARG A 1 90 ? 1.670 4.622 -16.099 1.00 90.31 90 ARG A C 1
ATOM 735 O O . ARG A 1 90 ? 1.603 3.469 -15.695 1.00 90.31 90 ARG A O 1
ATOM 742 N N . LEU A 1 91 ? 2.333 5.579 -15.456 1.00 90.44 91 LEU A N 1
ATOM 743 C CA . LEU A 1 91 ? 3.085 5.355 -14.227 1.00 90.44 91 LEU A CA 1
ATOM 744 C C . LEU A 1 91 ? 2.178 4.891 -13.082 1.00 90.44 91 LEU A C 1
ATOM 746 O O . LEU A 1 91 ? 2.489 3.908 -12.422 1.00 90.44 91 LEU A O 1
ATOM 750 N N . ILE A 1 92 ? 1.029 5.546 -12.894 1.00 89.31 92 ILE A N 1
ATOM 751 C CA . ILE A 1 92 ? 0.036 5.147 -11.890 1.00 89.31 92 ILE A CA 1
ATOM 752 C C . ILE A 1 92 ? -0.570 3.783 -12.210 1.00 89.31 92 ILE A C 1
ATOM 754 O O . ILE A 1 92 ? -0.787 2.997 -11.293 1.00 89.31 92 ILE A O 1
ATOM 758 N N . LYS A 1 93 ? -0.818 3.471 -13.487 1.00 90.12 93 LYS A N 1
ATOM 759 C CA . LYS A 1 93 ? -1.270 2.133 -13.884 1.00 90.12 93 LYS A CA 1
ATOM 760 C C . LYS A 1 93 ? -0.231 1.074 -13.514 1.00 90.12 93 LYS A C 1
ATOM 762 O O . LYS A 1 93 ? -0.566 0.123 -12.827 1.00 90.12 93 LYS A O 1
ATOM 767 N N . GLU A 1 94 ? 1.032 1.286 -13.879 1.00 91.94 94 GLU A N 1
ATOM 768 C CA . GLU A 1 94 ? 2.113 0.365 -13.516 1.00 91.94 94 GLU A CA 1
ATOM 769 C C . GLU A 1 94 ? 2.270 0.189 -12.001 1.00 91.94 94 GLU A C 1
ATOM 771 O O . GLU A 1 94 ? 2.631 -0.897 -11.559 1.00 91.94 94 GLU A O 1
ATOM 776 N N . LEU A 1 95 ? 2.012 1.243 -11.224 1.00 89.31 95 LEU A N 1
ATOM 777 C CA . LEU A 1 95 ? 2.053 1.208 -9.766 1.00 89.31 95 LEU A CA 1
ATOM 778 C C . LEU A 1 95 ? 0.894 0.391 -9.177 1.00 89.31 95 LEU A C 1
ATOM 780 O O . LEU A 1 95 ? 1.105 -0.357 -8.232 1.00 89.31 95 LEU A O 1
ATOM 784 N N . LYS A 1 96 ? -0.313 0.517 -9.744 1.00 84.94 96 LYS A N 1
ATOM 785 C CA . LYS A 1 96 ? -1.497 -0.271 -9.357 1.00 84.94 96 LYS A CA 1
ATOM 786 C C . LYS A 1 96 ? -1.391 -1.741 -9.763 1.00 84.94 96 LYS A C 1
ATOM 788 O O . LYS A 1 96 ? -1.953 -2.591 -9.088 1.00 84.94 96 LYS A O 1
ATOM 793 N N . ASP A 1 97 ? -0.675 -2.021 -10.848 1.00 89.31 97 ASP A N 1
ATOM 794 C CA . ASP A 1 97 ? -0.428 -3.380 -11.334 1.00 89.31 97 ASP A CA 1
ATOM 795 C C . ASP A 1 97 ? 0.648 -4.115 -10.504 1.00 89.31 97 ASP A C 1
ATOM 797 O O . ASP A 1 97 ? 0.880 -5.305 -10.725 1.00 89.31 97 ASP A O 1
ATOM 801 N N . LEU A 1 98 ? 1.333 -3.432 -9.573 1.00 88.06 98 LEU A N 1
ATOM 802 C CA . LEU A 1 98 ? 2.244 -4.094 -8.642 1.00 88.06 9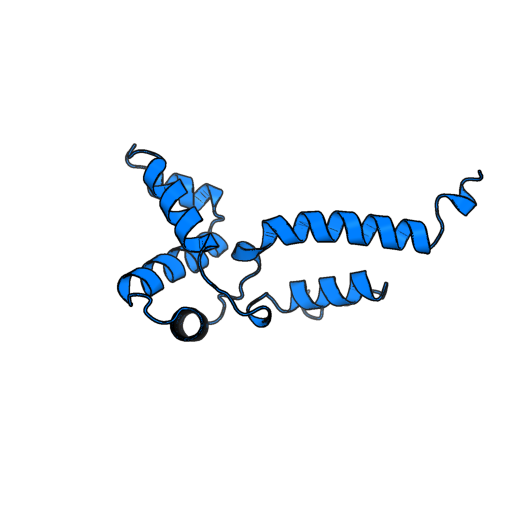8 LEU A CA 1
ATOM 803 C C . LEU A 1 98 ? 1.462 -4.941 -7.648 1.00 88.06 98 LEU A C 1
ATOM 805 O O . LEU A 1 98 ? 0.571 -4.466 -6.947 1.00 88.06 98 LEU A O 1
ATOM 809 N N . ASN A 1 99 ? 1.883 -6.191 -7.520 1.00 85.44 99 ASN A N 1
ATOM 810 C CA . ASN A 1 99 ? 1.427 -7.046 -6.449 1.00 85.44 99 ASN A CA 1
ATOM 811 C C . ASN A 1 99 ? 2.199 -6.695 -5.172 1.00 85.44 99 ASN A C 1
ATOM 813 O O . ASN A 1 99 ? 3.418 -6.890 -5.107 1.00 85.44 99 ASN A O 1
ATOM 817 N N . PHE A 1 100 ? 1.490 -6.171 -4.174 1.00 79.62 100 PHE A N 1
ATOM 818 C CA . PHE A 1 100 ? 2.024 -5.914 -2.841 1.00 79.62 100 PHE A CA 1
ATOM 819 C C . PHE A 1 100 ? 1.441 -6.912 -1.837 1.00 79.62 100 PHE A C 1
ATOM 821 O O . PHE A 1 100 ? 0.222 -7.112 -1.809 1.00 79.62 100 PHE A O 1
ATOM 828 N N . PRO A 1 101 ? 2.275 -7.520 -0.977 1.00 74.75 101 PRO A N 1
ATOM 829 C CA . PRO A 1 101 ? 1.787 -8.248 0.184 1.00 74.75 101 PRO A CA 1
ATOM 830 C C . PRO A 1 101 ? 0.905 -7.347 1.056 1.00 74.75 101 PRO A C 1
ATOM 832 O O . PRO A 1 101 ? 1.170 -6.155 1.218 1.00 74.75 101 PRO A O 1
ATOM 835 N N . LYS A 1 102 ? -0.136 -7.926 1.661 1.00 68.00 102 LYS A N 1
ATOM 836 C CA . LYS A 1 102 ? -1.069 -7.193 2.541 1.00 68.00 102 LYS A CA 1
ATOM 837 C C . LYS A 1 102 ? -0.375 -6.564 3.754 1.00 68.00 102 LYS A C 1
ATOM 839 O O . LYS A 1 102 ? -0.883 -5.594 4.313 1.00 68.00 102 LYS A O 1
ATOM 844 N N . ASP A 1 103 ? 0.787 -7.096 4.108 1.00 67.94 103 ASP A N 1
ATOM 845 C CA . ASP A 1 103 ? 1.554 -6.745 5.301 1.00 67.94 103 ASP A CA 1
ATOM 846 C C . ASP A 1 103 ? 2.500 -5.562 5.059 1.00 67.94 103 ASP A C 1
ATOM 848 O O . ASP A 1 103 ? 3.154 -5.086 5.980 1.00 67.94 103 ASP A O 1
ATOM 852 N N . CYS A 1 104 ? 2.554 -5.047 3.828 1.00 70.38 104 CYS A N 1
ATOM 853 C CA . CYS A 1 104 ? 3.361 -3.8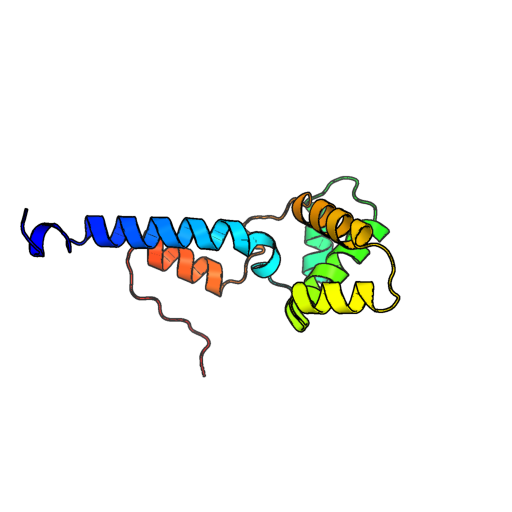78 3.490 1.00 70.38 104 CYS A CA 1
ATOM 854 C C . CYS A 1 104 ? 2.706 -2.561 3.895 1.00 70.38 104 CYS A C 1
ATOM 856 O O . CYS A 1 104 ? 3.287 -1.512 3.640 1.00 70.38 104 CYS A O 1
ATOM 858 N N . LYS A 1 105 ? 1.502 -2.587 4.480 1.00 73.19 105 LYS A N 1
ATOM 859 C CA . LYS A 1 105 ? 0.821 -1.377 4.940 1.00 73.19 105 LYS A CA 1
ATOM 860 C C . LYS A 1 105 ? 1.441 -0.862 6.245 1.00 73.19 105 LYS A C 1
ATOM 862 O O . LYS A 1 105 ? 1.866 -1.653 7.082 1.00 73.19 105 LYS A O 1
ATOM 867 N N . TYR A 1 106 ? 1.414 0.452 6.468 1.00 74.38 106 TYR A N 1
ATOM 868 C CA . TYR A 1 106 ? 1.776 1.068 7.738 1.00 74.38 106 TYR A CA 1
ATOM 869 C C . TYR A 1 106 ? 1.043 0.371 8.878 1.00 74.38 106 TYR A C 1
ATOM 871 O O . TYR A 1 106 ? -0.181 0.195 8.838 1.00 74.38 106 TYR A O 1
ATOM 879 N N . GLN A 1 107 ? 1.786 0.059 9.937 1.00 72.81 107 GLN A N 1
ATOM 880 C CA . GLN A 1 107 ? 1.234 -0.588 11.120 1.00 72.81 107 GLN A CA 1
ATOM 881 C C . GLN A 1 107 ? 0.007 0.165 11.659 1.00 72.81 107 GLN A C 1
ATOM 883 O O . GLN A 1 107 ? -1.007 -0.457 11.962 1.00 72.81 107 GLN A O 1
ATOM 888 N N . SER A 1 108 ? 0.025 1.501 11.662 1.00 73.94 108 SER A N 1
ATOM 889 C CA . SER A 1 108 ? -1.114 2.321 1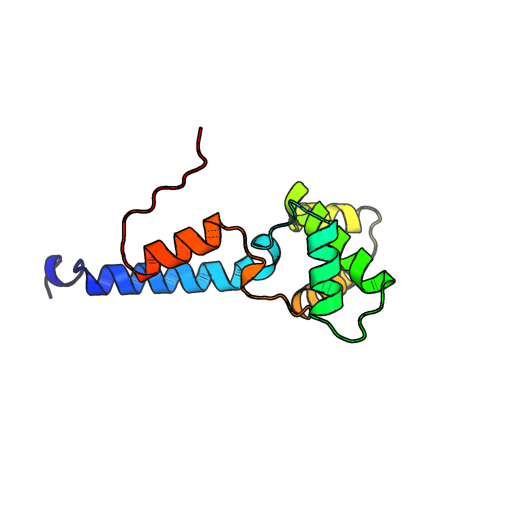2.094 1.00 73.94 108 SER A CA 1
ATOM 890 C C . SER A 1 108 ? -2.392 2.054 11.290 1.00 73.94 108 SER A C 1
ATOM 892 O O . SER A 1 108 ? -3.473 1.992 11.865 1.00 73.94 108 SER A O 1
ATOM 894 N N . ILE A 1 109 ? -2.289 1.824 9.977 1.00 79.31 109 ILE A N 1
ATOM 895 C CA . ILE A 1 109 ? -3.447 1.498 9.129 1.00 79.31 109 ILE A CA 1
ATOM 896 C C . ILE A 1 109 ? -3.970 0.100 9.463 1.00 79.31 109 ILE A C 1
ATOM 898 O O . ILE A 1 109 ? -5.183 -0.096 9.543 1.00 79.31 109 ILE A O 1
ATOM 902 N N . THR A 1 110 ? -3.078 -0.863 9.719 1.00 78.56 110 THR A N 1
ATOM 903 C CA . THR A 1 110 ? -3.478 -2.213 10.153 1.00 78.56 110 THR A CA 1
ATOM 904 C C . THR A 1 110 ? -4.165 -2.201 11.525 1.00 78.56 110 THR A C 1
ATOM 906 O O . THR A 1 110 ? -5.165 -2.894 11.725 1.00 78.56 110 THR A O 1
ATOM 909 N N . GLU A 1 111 ? -3.696 -1.356 12.447 1.00 81.69 111 GLU A N 1
ATOM 910 C CA . GLU A 1 111 ? -4.276 -1.173 13.780 1.00 81.69 111 GLU A CA 1
ATOM 911 C C . GLU A 1 111 ? -5.656 -0.510 13.710 1.00 81.69 111 GLU A C 1
ATOM 913 O O . GLU A 1 111 ? -6.598 -1.015 14.323 1.00 81.69 111 GLU A O 1
ATOM 918 N N . ILE A 1 112 ? -5.816 0.549 12.904 1.00 85.06 112 ILE A N 1
ATOM 919 C CA . ILE A 1 112 ? -7.121 1.191 12.672 1.00 85.06 112 ILE A CA 1
ATOM 920 C C . ILE A 1 112 ? -8.118 0.176 12.099 1.00 85.06 112 ILE A C 1
ATOM 922 O O . ILE A 1 112 ? -9.228 0.043 12.618 1.00 85.06 112 ILE A O 1
ATOM 926 N N . ASN A 1 113 ? -7.703 -0.595 11.089 1.00 83.25 113 ASN A N 1
ATOM 927 C CA . ASN A 1 113 ? -8.505 -1.662 10.489 1.00 83.25 113 ASN A CA 1
ATOM 928 C C . ASN A 1 113 ? -9.019 -2.656 11.544 1.00 83.25 113 ASN A C 1
ATOM 930 O O . ASN A 1 113 ? -10.202 -3.004 11.574 1.00 83.25 113 ASN A O 1
ATOM 934 N N . LYS A 1 114 ? -8.130 -3.105 12.437 1.00 85.19 114 LYS A N 1
ATOM 935 C CA . LYS A 1 114 ? -8.461 -4.048 13.511 1.00 85.19 114 LYS A CA 1
ATOM 936 C C . LYS A 1 114 ? -9.422 -3.434 14.531 1.00 85.19 114 LYS A C 1
ATOM 938 O O . LYS A 1 114 ? -10.388 -4.090 14.919 1.00 85.19 114 LYS A O 1
ATOM 943 N N . SER A 1 115 ? -9.190 -2.189 14.943 1.00 87.69 115 SER A N 1
ATOM 944 C CA . SER A 1 115 ? -10.049 -1.479 15.897 1.00 87.69 115 SER A CA 1
ATOM 945 C C . SER A 1 115 ? -11.445 -1.207 15.347 1.00 87.69 115 SER A C 1
ATOM 947 O O . SER A 1 115 ? -12.418 -1.411 16.068 1.00 87.69 115 SER A O 1
ATOM 949 N N . ILE A 1 116 ? -11.566 -0.822 14.073 1.00 86.88 116 ILE A N 1
ATOM 950 C CA . ILE A 1 116 ? -12.862 -0.594 13.420 1.00 86.88 116 ILE A CA 1
ATOM 951 C C . ILE A 1 116 ? -13.658 -1.898 13.312 1.00 86.88 116 ILE A C 1
ATOM 953 O O . ILE A 1 116 ? -14.826 -1.934 13.702 1.00 86.88 116 ILE A O 1
ATOM 957 N N . ARG A 1 117 ? -13.024 -2.991 12.863 1.00 83.81 117 ARG A N 1
ATOM 958 C CA . ARG A 1 117 ? -13.689 -4.301 12.736 1.00 83.81 117 ARG A CA 1
ATOM 959 C C . ARG A 1 117 ? -14.162 -4.851 14.076 1.00 83.81 117 ARG A C 1
ATOM 961 O O . ARG A 1 117 ? -15.282 -5.342 14.175 1.00 83.81 117 ARG A O 1
ATOM 968 N N . ASN A 1 118 ? -13.325 -4.742 15.105 1.00 86.00 118 ASN A N 1
ATOM 969 C CA . ASN A 1 118 ? -13.643 -5.247 16.441 1.00 86.00 118 ASN A CA 1
ATOM 970 C C . ASN A 1 118 ? -14.457 -4.252 17.278 1.00 86.00 118 ASN A C 1
ATOM 972 O O . ASN A 1 118 ? -14.878 -4.585 18.383 1.00 86.00 118 ASN A O 1
ATOM 976 N N . PHE A 1 119 ? -14.676 -3.041 16.762 1.00 84.00 119 PHE A N 1
ATOM 977 C CA . PHE A 1 119 ? -15.346 -1.945 17.455 1.00 84.00 119 PHE A CA 1
ATOM 978 C C . PHE A 1 119 ? -14.737 -1.654 18.834 1.00 84.00 119 PHE A C 1
ATOM 980 O O . PHE A 1 119 ? -15.434 -1.501 19.836 1.00 84.00 119 PHE A O 1
ATOM 987 N N . MET A 1 120 ? -13.405 -1.620 18.872 1.00 85.44 120 MET A N 1
ATOM 988 C CA . MET A 1 120 ? -12.619 -1.382 20.078 1.00 85.44 120 MET A CA 1
ATOM 989 C C . MET A 1 120 ? -11.976 0.005 20.032 1.00 85.44 120 MET A C 1
ATOM 991 O O . MET A 1 120 ? -11.559 0.443 18.955 1.00 85.44 120 MET A O 1
ATOM 995 N N . PRO A 1 121 ? -11.822 0.679 21.186 1.00 81.88 121 PRO A N 1
ATOM 996 C CA . PRO A 1 121 ? -11.092 1.937 21.245 1.00 81.88 121 PRO A CA 1
ATOM 997 C C . PRO A 1 121 ? -9.664 1.744 20.722 1.00 81.88 121 PRO A C 1
ATOM 999 O O . PRO A 1 121 ? -8.940 0.842 21.150 1.00 81.88 121 PRO A O 1
ATOM 1002 N N . LEU A 1 122 ? -9.266 2.590 19.774 1.00 82.06 122 LEU A N 1
ATOM 1003 C CA . LEU A 1 122 ? -7.920 2.609 19.217 1.00 82.06 122 LEU A CA 1
ATOM 1004 C C . LEU A 1 122 ? -7.008 3.435 20.128 1.00 82.06 122 LEU A C 1
ATOM 1006 O O . LEU A 1 122 ? -7.298 4.593 20.420 1.00 82.06 122 LEU A O 1
ATOM 1010 N N . LYS A 1 123 ? -5.883 2.853 20.547 1.00 75.81 123 LYS A N 1
ATOM 1011 C CA . LYS A 1 123 ? -4.781 3.583 21.184 1.00 75.81 123 LYS A CA 1
ATOM 1012 C C . LYS A 1 123 ? -3.569 3.511 20.267 1.00 75.81 123 LYS A C 1
ATOM 1014 O O . LYS A 1 123 ? -2.886 2.491 20.240 1.00 75.81 123 LYS A O 1
ATOM 1019 N N . LEU A 1 124 ? -3.320 4.578 19.514 1.00 73.94 124 LEU A N 1
ATOM 1020 C CA . LEU A 1 124 ? -2.112 4.691 18.702 1.00 73.94 124 LEU A CA 1
ATOM 1021 C C . LEU A 1 124 ? -0.922 4.901 19.644 1.00 73.94 124 LEU A C 1
ATOM 1023 O O . LEU A 1 124 ? -0.893 5.867 20.400 1.00 73.94 124 LEU A O 1
ATOM 1027 N N . LYS A 1 125 ? 0.053 3.987 19.618 1.00 63.72 125 LYS A N 1
ATOM 1028 C CA . LYS A 1 125 ? 1.244 4.052 20.487 1.00 63.72 125 LYS A CA 1
ATOM 1029 C C . LYS A 1 125 ? 2.214 5.192 20.135 1.00 63.72 125 LYS A C 1
ATOM 1031 O O . LYS A 1 125 ? 3.151 5.421 20.887 1.00 63.72 125 LYS A O 1
ATOM 1036 N N . TYR A 1 126 ? 1.987 5.902 19.031 1.00 54.84 126 TYR A N 1
ATOM 1037 C CA . TYR A 1 126 ? 2.903 6.907 18.491 1.00 54.84 126 TYR A CA 1
ATOM 1038 C C . TYR A 1 126 ? 2.179 8.225 18.199 1.00 54.84 126 TYR A C 1
ATOM 1040 O O . TYR A 1 126 ? 1.921 8.561 17.050 1.00 54.84 126 TYR A O 1
ATOM 1048 N N . TYR A 1 127 ? 1.829 8.940 19.264 1.00 42.28 127 TYR A N 1
ATOM 1049 C CA . TYR A 1 127 ? 1.619 10.389 19.268 1.00 42.28 127 TYR A CA 1
ATOM 1050 C C . TYR A 1 127 ? 2.162 10.908 20.609 1.00 42.28 127 TYR A C 1
ATOM 1052 O O . TYR A 1 127 ? 1.417 11.085 21.572 1.00 42.28 127 TYR A O 1
ATOM 1060 N N . GLN A 1 128 ? 3.486 11.048 20.674 1.00 33.78 128 GLN A N 1
ATOM 1061 C CA . GLN A 1 128 ? 4.215 11.910 21.605 1.00 33.78 128 GLN A CA 1
ATOM 1062 C C . GLN A 1 128 ? 5.215 12.714 20.785 1.00 33.78 128 GLN A C 1
ATOM 1064 O O . GLN A 1 128 ? 5.810 12.103 19.867 1.00 33.78 128 GLN A O 1
#

Secondary structure (DSSP, 8-state):
--HHHHS-HHHHHHHHHHHHHHHHHHHTTTTB--S-HHHHHHHHHHHSTT--HHHHHHHHHHHHHHHHH-HHHHHHHHTTT---THHHHHHHHHHHTS---GGGB-HHHHHHHHHHHHT-----S---

pLDDT: mean 82.53, std 11.11, range [33.78, 97.0]

Organism: NCBI:txid412755

Radius of gyration: 18.73 Å; chains: 1; bounding box: 55×33×44 Å

Foldseek 3Di:
DDVCVCPDPVNVLVVLVVVLVVVVVVCPLVFFDCVPLPVQLVQQPVQDDPDDSVLSVLLSVCSVVCNVQNLVVVLCVVCVPVPDSVVVVVSVVSNVPGDGDPVRGDPVSVQVVVCSNVVHDGDDPDDD